Protein AF-H8L2H7-F1 (afdb_monomer_lite)

InterPro domains:
  IPR031875 Recombination enhancement, RecA-dependent nuclease [PF16786] (10-117)

Radius of gyration: 15.78 Å; chains: 1; bounding box: 33×51×42 Å

Organism: Frateuria aurantia (strain ATCC 33424 / DSM 6220 / KCTC 2777 / LMG 1558 / NBRC 3245 / NCIMB 13370) (NCBI:txid767434)

Foldseek 3Di:
DDDDPDDDDDDPVLVVLQQVLQQLAAPLQVVCVVVVAHAQDDHGFDWDFDDDPNHGPHSLLTHGRHCCQEVVDGPDPPDDSVNCCVRRNHHVNNDVVRSCVRQNDSVVRSVSSVVSVVVVVVVVVVVVD

Secondary structure (DSSP, 8-state):
-----PPPPPPHHHHHHHHHHHHT--HHHHHHHHTT---S--SPPEEEE-EETTEE--SSSEEEE-HHHHH---SSTT--HHHHHHHH---GGG-HHHHHHHH--HHHHHHHHHHHHHHHHHHHHHHT-

Sequence (129 aa):
MKGGRHAAQATAVQRDRIVMVKELGCICCQMNRA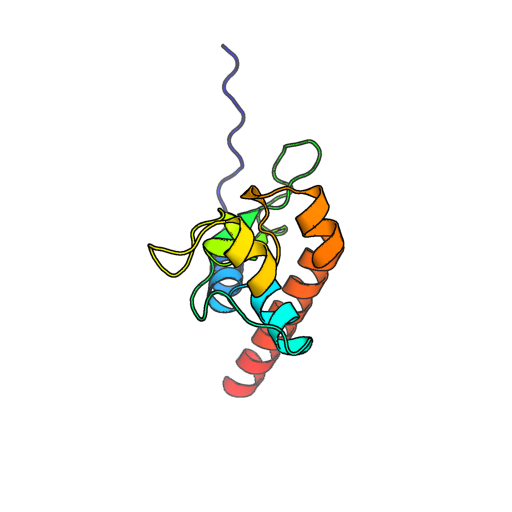AGRPTAFFGVAEAHHLLSGGRRRGHEYTIGLCPWHHRAVPPFESAGTADMVRMFGPSVATGSRAFHERYGTDDELLEYQEQLLAGARAVMREVAV

pLDDT: mean 91.55, std 12.06, range [41.75, 98.62]

Structure (mmCIF, N/CA/C/O backbone):
data_AF-H8L2H7-F1
#
_entry.id   AF-H8L2H7-F1
#
loop_
_atom_site.group_PDB
_atom_site.id
_atom_site.type_symbol
_atom_site.label_atom_id
_atom_site.label_alt_id
_atom_site.label_comp_id
_atom_site.label_asym_id
_atom_site.label_entity_id
_atom_site.label_seq_id
_atom_site.pdbx_PDB_ins_code
_atom_site.Cartn_x
_atom_site.Cartn_y
_atom_site.Cartn_z
_atom_site.occupancy
_atom_site.B_iso_or_equiv
_atom_site.auth_seq_id
_atom_site.auth_comp_id
_atom_site.auth_asym_id
_atom_site.auth_atom_id
_atom_site.pdbx_PDB_model_num
ATOM 1 N N . MET A 1 1 ? -7.138 35.139 1.924 1.00 41.75 1 MET A N 1
ATOM 2 C CA . MET A 1 1 ? -6.617 33.813 1.519 1.00 41.75 1 MET A CA 1
ATOM 3 C C . MET A 1 1 ? -7.351 32.762 2.344 1.00 41.75 1 MET A C 1
ATOM 5 O O . MET A 1 1 ? -7.278 32.824 3.563 1.00 41.75 1 MET A O 1
ATOM 9 N N . LYS A 1 2 ? -8.174 31.898 1.731 1.00 42.28 2 LYS A N 1
ATOM 10 C CA . LYS A 1 2 ? -8.954 30.885 2.469 1.00 42.28 2 LYS A CA 1
ATOM 11 C C . LYS A 1 2 ? -8.017 29.734 2.843 1.00 42.28 2 LYS A C 1
ATOM 13 O O . LYS A 1 2 ? -7.536 29.043 1.951 1.00 42.28 2 LYS A O 1
ATOM 18 N N . GLY A 1 3 ? -7.736 29.580 4.138 1.00 42.31 3 GLY A N 1
ATOM 19 C CA . GLY A 1 3 ? -6.894 28.511 4.672 1.00 42.31 3 GLY A CA 1
ATOM 20 C C . GLY A 1 3 ? -7.385 27.144 4.202 1.00 42.31 3 GLY A C 1
ATOM 21 O O . GLY A 1 3 ? -8.569 26.821 4.332 1.00 42.31 3 GLY A O 1
ATOM 22 N N . GLY A 1 4 ? -6.486 26.366 3.599 1.00 50.22 4 GLY A N 1
ATOM 23 C CA . GLY A 1 4 ? -6.777 24.999 3.192 1.00 50.22 4 GLY A CA 1
ATOM 24 C C . GLY A 1 4 ? -7.219 24.199 4.412 1.00 50.22 4 GLY A C 1
ATOM 25 O O . GLY A 1 4 ? -6.539 24.187 5.432 1.00 50.22 4 GLY A O 1
ATOM 26 N N . ARG A 1 5 ? -8.386 23.556 4.330 1.00 58.47 5 ARG A N 1
ATOM 27 C CA . ARG A 1 5 ? -8.864 22.665 5.391 1.00 58.47 5 ARG A CA 1
ATOM 28 C C . ARG A 1 5 ? -7.896 21.486 5.481 1.00 58.47 5 ARG A C 1
ATOM 30 O O . ARG A 1 5 ? -7.949 20.594 4.632 1.00 58.47 5 ARG A O 1
ATOM 37 N N . HIS A 1 6 ? -7.000 21.506 6.463 1.00 59.56 6 HIS A N 1
ATOM 38 C CA . HIS A 1 6 ? -6.190 20.345 6.805 1.00 59.56 6 HIS A CA 1
ATOM 39 C C . HIS A 1 6 ? -7.122 19.180 7.159 1.00 59.56 6 HIS A C 1
ATOM 41 O O . HIS A 1 6 ? -8.182 19.385 7.755 1.00 59.56 6 HIS A O 1
ATOM 47 N N . ALA A 1 7 ? -6.758 17.966 6.742 1.00 65.00 7 ALA A N 1
ATOM 48 C CA . ALA A 1 7 ? -7.461 16.771 7.194 1.00 65.00 7 ALA A CA 1
ATOM 49 C C . ALA A 1 7 ? -7.449 16.740 8.732 1.00 65.00 7 ALA A C 1
ATOM 51 O O . ALA A 1 7 ? -6.453 17.139 9.340 1.00 65.00 7 ALA A O 1
ATOM 52 N N . ALA A 1 8 ? -8.556 16.309 9.342 1.00 77.19 8 ALA A N 1
ATOM 53 C CA . ALA A 1 8 ? -8.645 16.177 10.792 1.00 77.19 8 ALA A CA 1
ATOM 54 C C . ALA A 1 8 ? -7.501 15.294 11.320 1.00 77.19 8 ALA A C 1
ATOM 56 O O . ALA A 1 8 ? -7.043 14.390 10.623 1.00 77.19 8 ALA A O 1
ATOM 57 N N . GLN A 1 9 ? -7.021 15.575 12.533 1.00 86.38 9 GLN A N 1
ATOM 58 C CA . GLN A 1 9 ? -6.021 14.722 13.170 1.00 86.38 9 GLN A CA 1
ATOM 59 C C . GLN A 1 9 ? -6.604 13.331 13.451 1.00 86.38 9 GLN A C 1
ATOM 61 O O . GLN A 1 9 ? -7.772 13.208 13.820 1.00 86.38 9 GLN A O 1
ATOM 66 N N . ALA A 1 10 ? -5.769 12.299 13.323 1.00 90.75 10 ALA A N 1
ATOM 67 C CA . ALA A 1 10 ? -6.171 10.927 13.602 1.00 90.75 10 ALA A CA 1
ATOM 68 C C . ALA A 1 10 ? -6.487 10.727 15.093 1.00 90.75 10 ALA A C 1
ATOM 70 O O . ALA A 1 10 ? -5.682 11.092 15.956 1.00 90.75 10 ALA A O 1
ATOM 71 N N . THR A 1 11 ? -7.615 10.084 15.398 1.00 95.69 11 THR A N 1
ATOM 72 C CA . THR A 1 11 ? -7.956 9.566 16.733 1.00 95.69 11 THR A CA 1
ATOM 73 C C . THR A 1 11 ? -6.981 8.464 17.162 1.00 95.69 11 THR A C 1
ATOM 75 O O . THR A 1 11 ? -6.207 7.958 16.350 1.00 95.69 11 THR A O 1
ATOM 78 N N . ALA A 1 12 ? -7.012 8.057 18.436 1.00 94.81 12 ALA A N 1
ATOM 79 C CA . ALA A 1 12 ? -6.192 6.937 18.912 1.00 94.81 12 ALA A CA 1
ATOM 80 C C . ALA A 1 12 ? -6.446 5.653 18.102 1.00 94.81 12 ALA A C 1
ATOM 82 O O . ALA A 1 12 ? -5.512 5.094 17.541 1.00 94.81 12 ALA A O 1
ATOM 83 N N . VAL A 1 13 ? -7.718 5.289 17.906 1.00 94.19 13 VAL A N 1
ATOM 84 C CA . VAL A 1 13 ? -8.121 4.112 17.117 1.00 94.19 13 VAL A CA 1
ATOM 85 C C . VAL A 1 13 ? -7.615 4.187 15.671 1.00 94.19 13 VAL A C 1
ATOM 87 O O . VAL A 1 13 ? -7.146 3.192 15.118 1.00 94.19 13 VAL A O 1
ATOM 90 N N . GLN A 1 14 ? -7.674 5.368 15.050 1.00 95.94 14 GLN A N 1
ATOM 91 C CA . GLN A 1 14 ? -7.163 5.572 13.692 1.00 95.94 14 GLN A CA 1
ATOM 92 C C . GLN A 1 14 ? -5.636 5.452 13.629 1.00 95.94 14 GLN A C 1
ATOM 94 O O . GLN A 1 14 ? -5.110 4.894 12.668 1.00 95.94 14 GLN A O 1
ATOM 99 N N . ARG A 1 15 ? -4.913 5.938 14.645 1.00 96.25 15 ARG A N 1
ATOM 100 C CA . ARG A 1 15 ? -3.456 5.768 14.730 1.00 96.25 15 ARG A CA 1
ATOM 101 C C . ARG A 1 15 ? -3.078 4.300 14.886 1.00 96.25 15 ARG A C 1
ATOM 103 O O . ARG A 1 15 ? -2.216 3.841 14.144 1.00 96.25 15 ARG A O 1
ATOM 110 N N . ASP A 1 16 ? -3.766 3.561 15.750 1.00 95.81 16 ASP A N 1
ATOM 111 C CA . ASP A 1 16 ? -3.512 2.130 15.958 1.00 95.81 16 ASP A CA 1
ATOM 112 C C . ASP A 1 16 ? -3.779 1.326 14.681 1.00 95.81 16 ASP A C 1
ATOM 114 O O . ASP A 1 16 ? -2.987 0.464 14.298 1.00 95.81 16 ASP A O 1
ATOM 118 N N . ARG A 1 17 ? -4.854 1.660 13.954 1.00 95.56 17 ARG A N 1
ATOM 119 C CA . ARG A 1 17 ? -5.114 1.112 12.616 1.00 95.56 17 ARG A CA 1
ATOM 120 C C . ARG A 1 17 ? -3.953 1.387 11.664 1.00 95.56 17 ARG A C 1
ATOM 122 O O . ARG A 1 17 ? -3.500 0.465 10.997 1.00 95.56 17 ARG A O 1
ATOM 129 N N . ILE A 1 18 ? -3.487 2.633 11.580 1.00 96.88 18 ILE A N 1
ATOM 130 C CA . ILE A 1 18 ? -2.386 3.014 10.684 1.00 96.88 18 ILE A CA 1
ATOM 131 C C . ILE A 1 18 ? -1.103 2.262 11.050 1.00 96.88 18 ILE A C 1
ATOM 133 O O . ILE A 1 18 ? -0.403 1.806 10.151 1.00 96.88 18 ILE A O 1
ATOM 137 N N . VAL A 1 19 ? -0.804 2.095 12.340 1.00 96.94 19 VAL A N 1
ATOM 138 C CA . VAL A 1 19 ? 0.329 1.277 12.794 1.00 96.94 19 VAL A CA 1
ATOM 139 C C . VAL A 1 19 ? 0.175 -0.155 12.288 1.00 96.94 19 VAL A C 1
ATOM 141 O O . VAL A 1 19 ? 1.067 -0.637 11.600 1.00 96.94 19 VAL A O 1
ATOM 144 N N . MET A 1 20 ? -0.976 -0.798 12.507 1.00 96.75 20 MET A N 1
ATOM 145 C CA . MET A 1 20 ? -1.214 -2.160 12.009 1.00 96.75 20 MET A CA 1
ATOM 146 C C . MET A 1 20 ? -1.093 -2.271 10.485 1.00 96.75 20 MET A C 1
ATOM 148 O O . MET A 1 20 ? -0.489 -3.217 9.993 1.00 96.75 20 MET A O 1
ATOM 152 N N . VAL A 1 21 ? -1.614 -1.300 9.730 1.00 98.00 21 VAL A N 1
ATOM 153 C CA . VAL A 1 21 ? -1.463 -1.255 8.265 1.00 98.00 21 VAL A CA 1
ATOM 154 C C . VAL A 1 21 ? 0.014 -1.255 7.862 1.00 98.00 21 VAL A C 1
ATOM 156 O O . VAL A 1 21 ? 0.401 -1.969 6.941 1.00 98.00 21 VAL A O 1
ATOM 159 N N . LYS A 1 22 ? 0.853 -0.484 8.561 1.00 97.69 22 LYS A N 1
ATOM 160 C CA . LYS A 1 22 ? 2.293 -0.440 8.292 1.00 97.69 22 LYS A CA 1
ATOM 161 C C . LYS A 1 22 ? 2.988 -1.755 8.648 1.00 97.69 22 LYS A C 1
ATOM 163 O O . LYS A 1 22 ? 3.809 -2.222 7.861 1.00 97.69 22 LYS A O 1
ATOM 168 N N . GLU A 1 23 ? 2.651 -2.348 9.791 1.00 96.50 23 GLU A N 1
ATOM 169 C CA . GLU A 1 23 ? 3.236 -3.614 10.261 1.00 96.50 23 GLU A CA 1
ATOM 170 C C . GLU A 1 23 ? 2.860 -4.806 9.370 1.00 96.50 23 GLU A C 1
ATOM 172 O O . GLU A 1 23 ? 3.677 -5.694 9.141 1.00 96.50 23 GLU A O 1
ATOM 177 N N . LEU A 1 24 ? 1.657 -4.804 8.785 1.00 96.19 24 LEU A N 1
ATOM 178 C CA . LEU A 1 24 ? 1.242 -5.819 7.807 1.00 96.19 24 LEU A CA 1
ATOM 179 C C . LEU A 1 24 ? 2.017 -5.732 6.483 1.00 96.19 24 LEU A C 1
ATOM 181 O O . LEU A 1 24 ? 2.014 -6.678 5.693 1.00 96.19 24 LEU A O 1
ATOM 185 N N . GLY A 1 25 ? 2.715 -4.625 6.235 1.00 97.38 25 GLY A N 1
ATOM 186 C CA . GLY A 1 25 ? 3.579 -4.463 5.076 1.00 97.38 25 GLY A CA 1
ATOM 187 C C . GLY A 1 25 ? 2.823 -4.143 3.785 1.00 97.38 25 GLY A C 1
ATOM 188 O O . GLY A 1 25 ? 1.686 -3.679 3.777 1.00 97.38 25 GLY A O 1
ATOM 189 N N . CYS A 1 26 ? 3.511 -4.319 2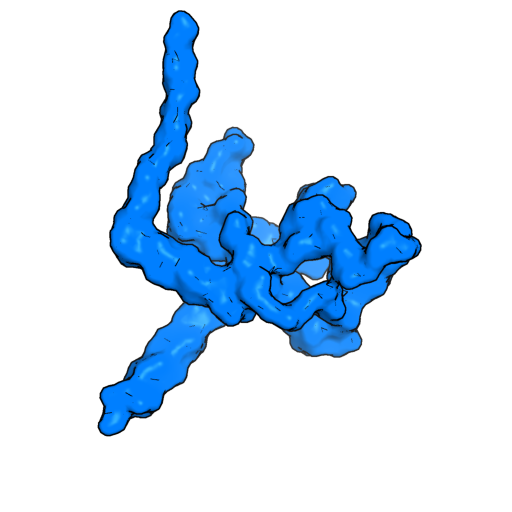.657 1.00 98.44 26 CYS A N 1
ATOM 190 C CA . CYS A 1 26 ? 3.021 -3.868 1.357 1.00 98.44 26 CYS A CA 1
ATOM 191 C C . CYS A 1 26 ? 2.020 -4.851 0.740 1.00 98.44 26 CYS A C 1
ATOM 193 O O . CYS A 1 26 ? 2.418 -5.948 0.336 1.00 98.44 26 CYS A O 1
ATOM 195 N N . ILE A 1 27 ? 0.765 -4.432 0.554 1.00 98.25 27 ILE A N 1
ATOM 196 C CA . ILE A 1 27 ? -0.274 -5.292 -0.036 1.00 98.25 27 ILE A CA 1
ATOM 197 C C . ILE A 1 27 ? 0.058 -5.706 -1.476 1.00 98.25 27 ILE A C 1
ATOM 199 O O . ILE A 1 27 ? -0.142 -6.856 -1.848 1.00 98.25 27 ILE A O 1
ATOM 203 N N . CYS A 1 28 ? 0.695 -4.832 -2.263 1.00 98.38 28 CYS A N 1
ATOM 204 C CA . CYS A 1 28 ? 1.130 -5.164 -3.624 1.00 98.38 28 CYS A CA 1
ATOM 205 C C . CYS A 1 28 ? 2.221 -6.249 -3.633 1.00 98.38 28 CYS A C 1
ATOM 207 O O . CYS A 1 28 ? 2.213 -7.141 -4.481 1.00 98.38 28 CYS A O 1
ATOM 209 N N . CYS A 1 29 ? 3.147 -6.218 -2.666 1.00 98.31 29 CYS A N 1
ATOM 210 C CA . CYS A 1 29 ? 4.139 -7.283 -2.505 1.00 98.31 29 CYS A CA 1
ATOM 211 C C . CYS A 1 29 ? 3.486 -8.597 -2.049 1.00 98.31 29 CYS A C 1
ATOM 213 O O . CYS A 1 29 ? 3.883 -9.659 -2.527 1.00 98.31 29 CYS A O 1
ATOM 215 N N . GLN A 1 30 ? 2.469 -8.550 -1.185 1.00 97.38 30 GLN A N 1
ATOM 216 C CA . GLN A 1 30 ? 1.722 -9.752 -0.799 1.00 97.38 30 GLN A CA 1
ATOM 217 C C . GLN A 1 30 ? 0.979 -10.367 -1.993 1.00 97.38 30 GLN A C 1
ATOM 219 O O . GLN A 1 30 ? 1.113 -11.565 -2.239 1.00 97.38 30 GLN A O 1
ATOM 224 N N . MET A 1 31 ? 0.293 -9.551 -2.800 1.00 98.00 31 MET A N 1
ATOM 225 C CA . MET A 1 31 ? -0.373 -9.996 -4.030 1.00 98.00 31 MET A CA 1
ATOM 226 C C . MET A 1 31 ? 0.619 -10.554 -5.056 1.00 98.00 31 MET A C 1
ATOM 228 O O . MET A 1 31 ? 0.341 -11.561 -5.708 1.00 98.00 31 MET A O 1
ATOM 232 N N . ASN A 1 32 ? 1.800 -9.941 -5.194 1.00 98.06 32 ASN A N 1
ATOM 233 C CA . ASN A 1 32 ? 2.862 -10.489 -6.036 1.00 98.06 32 ASN A CA 1
ATOM 234 C C . ASN A 1 32 ? 3.288 -11.871 -5.549 1.00 98.06 32 ASN A C 1
ATOM 236 O O . ASN A 1 32 ? 3.275 -12.806 -6.345 1.00 98.06 32 ASN A O 1
ATOM 240 N N . ARG A 1 33 ? 3.588 -12.019 -4.254 1.00 96.62 33 ARG A N 1
ATOM 241 C CA . ARG A 1 33 ? 3.971 -13.305 -3.662 1.00 96.62 33 ARG A CA 1
ATOM 242 C C . ARG A 1 33 ? 2.890 -14.368 -3.869 1.00 96.62 33 ARG A C 1
ATOM 244 O O . ARG A 1 33 ? 3.219 -15.465 -4.306 1.00 96.62 33 ARG A O 1
ATOM 251 N N . ALA A 1 34 ? 1.625 -14.038 -3.607 1.00 96.38 34 ALA A N 1
ATOM 252 C CA . ALA A 1 34 ? 0.494 -14.946 -3.811 1.00 96.38 34 ALA A CA 1
ATOM 253 C C . ALA A 1 34 ? 0.371 -15.408 -5.273 1.00 96.38 34 ALA A C 1
ATOM 255 O O . ALA A 1 34 ? -0.038 -16.531 -5.541 1.00 96.38 34 ALA A O 1
ATOM 256 N N . ALA A 1 35 ? 0.784 -14.562 -6.218 1.00 97.06 35 ALA A N 1
ATOM 257 C CA . ALA A 1 35 ? 0.822 -14.873 -7.640 1.00 97.06 35 ALA A CA 1
ATOM 258 C C . ALA A 1 35 ? 2.184 -15.407 -8.136 1.00 97.06 35 ALA A C 1
ATOM 260 O O . ALA A 1 35 ? 2.422 -15.400 -9.342 1.00 97.06 35 ALA A O 1
ATOM 261 N N . GLY A 1 36 ? 3.104 -15.801 -7.245 1.00 97.44 36 GLY A N 1
ATOM 262 C CA . GLY A 1 36 ? 4.428 -16.323 -7.614 1.00 97.44 36 GLY A CA 1
ATOM 263 C C . GLY A 1 36 ? 5.365 -15.299 -8.270 1.00 97.44 36 GLY A C 1
ATOM 264 O O . GLY A 1 36 ? 6.279 -15.674 -8.999 1.00 97.44 36 GLY A O 1
ATOM 265 N N . ARG A 1 37 ? 5.131 -14.000 -8.053 1.00 96.94 37 ARG A N 1
ATOM 266 C CA . ARG A 1 37 ? 5.881 -12.886 -8.653 1.00 96.94 37 ARG A CA 1
ATOM 267 C C . ARG A 1 37 ? 6.856 -12.246 -7.653 1.00 96.94 37 ARG A C 1
ATOM 269 O O . ARG A 1 37 ? 6.587 -12.263 -6.449 1.00 96.94 37 ARG A O 1
ATOM 276 N N . PRO A 1 38 ? 7.963 -11.639 -8.125 1.00 96.38 38 PRO A N 1
ATOM 277 C CA . PRO A 1 38 ? 8.929 -10.974 -7.255 1.00 96.38 38 PRO A CA 1
ATOM 278 C C . PRO A 1 38 ? 8.326 -9.826 -6.436 1.00 96.38 38 PRO A C 1
ATOM 280 O O . PRO A 1 38 ? 7.383 -9.141 -6.846 1.00 96.38 38 PRO A O 1
ATOM 283 N N . THR A 1 39 ? 8.929 -9.567 -5.280 1.00 96.62 39 THR A N 1
ATOM 284 C CA . THR A 1 39 ? 8.531 -8.503 -4.351 1.00 96.62 39 THR A CA 1
ATOM 285 C C . THR A 1 39 ? 9.663 -7.505 -4.166 1.00 96.62 39 THR A C 1
ATOM 287 O O . THR A 1 39 ? 10.809 -7.904 -3.981 1.00 96.62 39 THR A O 1
ATOM 290 N N . ALA A 1 40 ? 9.338 -6.215 -4.157 1.00 93.12 40 ALA A N 1
ATOM 291 C CA . ALA A 1 40 ? 10.342 -5.158 -4.057 1.00 93.12 40 ALA A CA 1
ATOM 292 C C . ALA A 1 40 ? 10.865 -4.937 -2.627 1.00 93.12 40 ALA A C 1
ATOM 294 O O . ALA A 1 40 ? 11.878 -4.269 -2.450 1.00 93.12 40 ALA A O 1
ATOM 295 N N . PHE A 1 41 ? 10.157 -5.420 -1.601 1.00 90.00 41 PHE A N 1
ATOM 296 C CA . PHE A 1 41 ? 10.474 -5.104 -0.210 1.00 90.00 41 PHE A CA 1
ATOM 297 C C . PHE A 1 41 ? 9.866 -6.111 0.775 1.00 90.00 41 PHE A C 1
ATOM 299 O O . PHE A 1 41 ? 8.746 -6.583 0.564 1.00 90.00 41 PHE A O 1
ATOM 306 N N . PHE A 1 42 ? 10.575 -6.367 1.878 1.00 75.25 42 PHE A N 1
ATOM 307 C CA . PHE A 1 42 ? 10.095 -7.123 3.037 1.00 75.25 42 PHE A CA 1
ATOM 308 C C . PHE A 1 42 ? 10.349 -6.297 4.301 1.00 75.25 42 PHE A C 1
ATOM 310 O O . PHE A 1 42 ? 11.481 -6.197 4.761 1.00 75.25 42 PHE A O 1
ATOM 317 N N . GLY A 1 43 ? 9.308 -5.664 4.836 1.00 85.81 43 GLY A N 1
ATOM 318 C CA . GLY A 1 43 ? 9.414 -4.834 6.032 1.00 85.81 43 GLY A CA 1
ATOM 319 C C . GLY A 1 43 ? 8.200 -3.931 6.219 1.00 85.81 43 GLY A C 1
ATOM 320 O O . GLY A 1 43 ? 7.185 -4.086 5.534 1.00 85.81 43 GLY A O 1
ATOM 321 N N . VAL A 1 44 ? 8.348 -2.957 7.118 1.00 90.56 44 VAL A N 1
ATOM 322 C CA . VAL A 1 44 ? 7.299 -1.996 7.479 1.00 90.56 44 VAL A CA 1
ATOM 323 C C . VAL 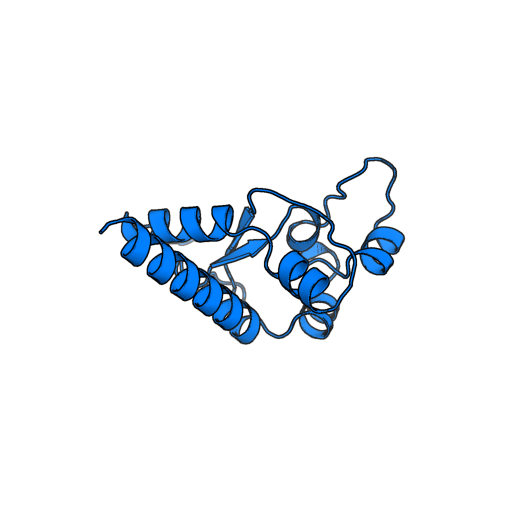A 1 44 ? 6.930 -1.122 6.280 1.00 90.56 44 VAL A C 1
ATOM 325 O O . VAL A 1 44 ? 7.787 -0.493 5.656 1.00 90.56 44 VAL A O 1
ATOM 328 N N . ALA A 1 45 ? 5.642 -1.076 5.959 1.00 97.12 45 ALA A N 1
ATOM 329 C CA . ALA A 1 45 ? 5.115 -0.257 4.880 1.00 97.12 45 ALA A CA 1
ATOM 330 C C . ALA A 1 45 ? 4.952 1.220 5.272 1.00 97.12 45 ALA A C 1
ATOM 332 O O . ALA A 1 45 ? 4.942 1.614 6.442 1.00 97.12 45 ALA A O 1
ATOM 333 N N . GLU A 1 46 ? 4.779 2.052 4.253 1.00 97.62 46 GLU A N 1
ATOM 334 C CA . GLU A 1 46 ? 4.269 3.408 4.365 1.00 97.62 46 GLU A CA 1
ATOM 335 C C . GLU A 1 46 ? 2.736 3.376 4.274 1.00 97.62 46 GLU A C 1
ATOM 337 O O . GLU A 1 46 ? 2.150 2.619 3.499 1.00 97.62 46 GLU A O 1
ATOM 342 N N . ALA A 1 47 ? 2.082 4.212 5.077 1.00 97.50 47 ALA A N 1
ATOM 343 C CA . ALA A 1 47 ? 0.636 4.371 5.047 1.00 97.50 47 ALA A CA 1
ATOM 344 C C . ALA A 1 47 ? 0.228 5.236 3.846 1.00 97.50 47 ALA A C 1
ATOM 346 O O . ALA A 1 47 ? 0.600 6.410 3.773 1.00 97.50 47 ALA A O 1
ATOM 347 N N . HIS A 1 48 ? -0.558 4.674 2.931 1.00 97.50 48 HIS A N 1
ATOM 348 C CA . HIS A 1 48 ? -1.074 5.363 1.756 1.00 97.50 48 HIS A CA 1
ATOM 349 C C . HIS A 1 48 ? -2.575 5.638 1.906 1.00 97.50 48 HIS A C 1
ATOM 351 O O . HIS A 1 48 ? -3.379 4.709 1.956 1.00 97.50 48 HIS A O 1
ATOM 357 N N . HIS A 1 49 ? -2.953 6.918 1.991 1.00 97.06 49 HIS A N 1
ATOM 358 C CA . HIS A 1 49 ? -4.356 7.344 2.053 1.00 97.06 49 HIS A CA 1
ATOM 359 C C . HIS A 1 49 ? -4.986 7.346 0.664 1.00 97.06 49 HIS A C 1
ATOM 361 O O . HIS A 1 49 ? -4.576 8.129 -0.194 1.00 97.06 49 HIS A O 1
ATOM 367 N N . LEU A 1 50 ? -6.044 6.561 0.494 1.00 96.44 50 LEU A N 1
ATOM 368 C CA . LEU A 1 50 ? -6.834 6.536 -0.730 1.00 96.44 50 LEU A CA 1
ATOM 369 C C . LEU A 1 50 ? -7.617 7.843 -0.897 1.00 96.44 50 LEU A C 1
ATOM 371 O O . LEU A 1 50 ? -8.093 8.462 0.072 1.00 96.44 50 LEU A O 1
ATOM 375 N N . LEU A 1 51 ? -7.744 8.275 -2.149 1.00 94.00 51 LEU A N 1
ATOM 376 C CA . LEU A 1 51 ? -8.340 9.556 -2.510 1.00 94.00 51 LEU A CA 1
ATOM 377 C C . LEU A 1 51 ? -9.704 9.359 -3.184 1.00 94.00 51 LEU A C 1
ATOM 379 O O . LEU A 1 51 ? -9.979 8.345 -3.805 1.00 94.00 51 LEU A O 1
ATOM 383 N N . SER A 1 52 ? -10.567 10.365 -3.085 1.00 90.38 52 SER A N 1
ATOM 384 C CA . SER A 1 52 ? -11.784 10.506 -3.885 1.00 90.38 52 SER A CA 1
ATOM 385 C C . SER A 1 52 ? -11.888 11.961 -4.334 1.00 90.38 52 SER A C 1
ATOM 387 O O . SER A 1 52 ? -11.791 12.880 -3.515 1.00 90.38 52 SER A O 1
ATOM 389 N N . GLY A 1 53 ? -11.956 12.193 -5.649 1.00 87.62 53 GLY A N 1
ATOM 390 C CA . GLY A 1 53 ? -11.931 13.546 -6.223 1.00 87.62 53 GLY A CA 1
ATOM 391 C C . GLY A 1 53 ? -10.699 14.371 -5.814 1.00 87.62 53 GLY A C 1
ATOM 392 O O . GLY A 1 53 ? -10.815 15.566 -5.553 1.00 87.62 53 GLY A O 1
ATOM 393 N N . GLY A 1 54 ? -9.533 13.728 -5.662 1.00 86.25 54 GLY A N 1
ATOM 394 C CA . GLY A 1 54 ? -8.289 14.379 -5.222 1.00 86.25 54 GLY A CA 1
ATOM 395 C C . GLY A 1 54 ? -8.228 14.722 -3.726 1.00 86.25 54 GLY A C 1
ATOM 396 O O . GLY A 1 54 ? -7.299 15.397 -3.282 1.00 86.25 54 GLY A O 1
ATOM 397 N N . ARG A 1 55 ? -9.199 14.272 -2.924 1.00 88.62 55 ARG A N 1
ATOM 398 C CA . ARG A 1 55 ? -9.250 14.494 -1.472 1.00 88.62 55 ARG A CA 1
ATOM 399 C C . ARG A 1 55 ? -9.119 13.173 -0.727 1.00 88.62 55 ARG A C 1
ATOM 401 O O . ARG A 1 55 ? -9.681 12.173 -1.152 1.00 88.62 55 ARG A O 1
ATOM 408 N N . ARG A 1 56 ? -8.416 13.168 0.409 1.00 91.94 56 ARG A N 1
ATOM 409 C CA . ARG A 1 56 ? -8.328 11.979 1.277 1.00 91.94 56 ARG A CA 1
ATOM 410 C C . ARG A 1 56 ? -9.724 11.561 1.740 1.00 91.94 56 ARG A C 1
ATOM 412 O O . ARG A 1 56 ? -10.478 12.415 2.206 1.00 91.94 56 ARG A O 1
ATOM 419 N N . ARG A 1 57 ? -10.032 10.266 1.645 1.00 93.19 57 ARG A N 1
ATOM 420 C CA . ARG A 1 57 ? -11.323 9.694 2.074 1.00 93.19 57 ARG A CA 1
ATOM 421 C C . ARG A 1 57 ? -11.465 9.619 3.599 1.00 93.19 57 ARG A C 1
ATOM 423 O O . ARG A 1 57 ? -12.571 9.704 4.115 1.00 93.19 57 ARG A O 1
ATOM 430 N N . GLY A 1 58 ? -10.349 9.488 4.313 1.00 93.38 58 GLY A N 1
ATOM 431 C CA . GLY A 1 58 ? -10.295 9.340 5.770 1.00 93.38 58 GLY A CA 1
ATOM 432 C C . GLY A 1 58 ? -9.095 8.492 6.188 1.00 93.38 58 GLY A C 1
ATOM 433 O O . GLY A 1 58 ? -8.347 8.022 5.331 1.00 93.38 58 GLY A O 1
ATOM 434 N N . HIS A 1 59 ? -8.895 8.297 7.490 1.00 95.19 59 HIS A N 1
ATOM 435 C CA . HIS A 1 59 ? -7.799 7.463 8.006 1.00 95.19 59 HIS A CA 1
ATOM 436 C C . HIS A 1 59 ? -8.106 5.962 7.913 1.00 95.19 59 HIS A C 1
ATOM 438 O O . HIS A 1 59 ? -7.202 5.131 7.882 1.00 95.19 59 HIS A O 1
ATOM 444 N N . GLU A 1 60 ? -9.381 5.620 7.809 1.00 96.06 60 GLU A N 1
ATOM 445 C CA . GLU A 1 60 ? -9.916 4.281 7.591 1.00 96.06 60 GLU A CA 1
ATOM 446 C C . GLU A 1 60 ? -9.516 3.771 6.202 1.00 96.06 60 GLU A C 1
ATOM 448 O O . GLU A 1 60 ? -9.128 2.621 6.044 1.00 96.06 60 GLU A O 1
ATOM 453 N N . TYR A 1 61 ? -9.471 4.668 5.219 1.00 97.62 61 TYR A N 1
ATOM 454 C CA . TYR A 1 61 ? -9.128 4.385 3.828 1.00 97.62 61 TYR A CA 1
ATOM 455 C C . TYR A 1 61 ? -7.611 4.459 3.607 1.00 97.62 61 TYR A C 1
ATOM 457 O O . TYR A 1 61 ? -7.117 5.265 2.818 1.00 97.62 61 TYR A O 1
ATOM 465 N N . THR A 1 62 ? -6.869 3.658 4.371 1.00 98.00 62 THR A N 1
ATOM 466 C CA . THR A 1 62 ? -5.404 3.584 4.318 1.00 98.00 62 THR A CA 1
ATOM 467 C C . THR A 1 62 ? -4.970 2.166 3.976 1.00 98.00 62 THR A C 1
ATOM 469 O O . THR A 1 62 ? -5.434 1.228 4.621 1.00 98.00 62 THR A O 1
ATOM 472 N N . ILE A 1 63 ? -4.041 2.030 3.030 1.00 98.62 63 ILE A N 1
ATOM 473 C CA . ILE A 1 63 ? -3.386 0.765 2.668 1.00 98.62 63 ILE A CA 1
ATOM 474 C C . ILE A 1 63 ? -1.875 0.834 2.915 1.00 98.62 63 ILE A C 1
ATOM 476 O O . ILE A 1 63 ? -1.287 1.919 2.925 1.00 98.62 63 ILE A O 1
ATOM 480 N N . GLY A 1 64 ? -1.245 -0.320 3.126 1.00 98.50 64 GLY A N 1
ATOM 481 C CA . GLY A 1 64 ? 0.201 -0.434 3.300 1.00 98.50 64 GLY A CA 1
ATOM 482 C C . GLY A 1 64 ? 0.905 -0.591 1.957 1.00 98.50 64 GLY A C 1
ATOM 483 O O . GLY A 1 64 ? 0.640 -1.547 1.228 1.00 98.50 64 GLY A O 1
ATOM 484 N N . LEU A 1 65 ? 1.832 0.314 1.628 1.00 98.50 65 LEU A N 1
ATOM 485 C CA . LEU A 1 65 ? 2.674 0.238 0.428 1.00 98.50 65 LEU A CA 1
ATOM 486 C C . LEU A 1 65 ? 4.161 0.385 0.780 1.00 98.50 65 LEU A C 1
ATOM 488 O O . LEU A 1 65 ? 4.536 1.207 1.609 1.00 98.50 65 LEU A O 1
ATOM 492 N N . CYS A 1 66 ? 5.038 -0.393 0.142 1.00 98.12 66 CYS A N 1
ATOM 493 C CA . CYS A 1 66 ? 6.487 -0.218 0.293 1.00 98.12 66 CYS A CA 1
ATOM 494 C C . CYS A 1 66 ? 6.979 1.019 -0.486 1.00 98.12 66 CYS A C 1
ATOM 496 O O . CYS A 1 66 ? 6.255 1.508 -1.359 1.00 98.12 66 CYS A O 1
ATOM 498 N N . PRO A 1 67 ? 8.216 1.501 -0.251 1.00 97.06 67 PRO A N 1
ATOM 499 C CA . PRO A 1 67 ? 8.743 2.679 -0.947 1.00 97.06 67 PRO A CA 1
ATOM 500 C C . PRO A 1 67 ? 8.674 2.583 -2.480 1.00 97.06 67 PRO A C 1
ATOM 502 O O . PRO A 1 67 ? 8.370 3.581 -3.141 1.00 97.06 67 PRO A O 1
ATOM 505 N N . TRP A 1 68 ? 8.866 1.381 -3.042 1.00 97.50 68 TRP A N 1
ATOM 506 C CA . TRP A 1 68 ? 8.684 1.140 -4.474 1.00 97.50 68 TRP A CA 1
ATOM 507 C C . TRP A 1 68 ? 7.224 1.330 -4.890 1.00 97.50 68 TRP A C 1
ATOM 509 O O . TRP A 1 68 ? 6.934 2.253 -5.645 1.00 97.50 68 TRP A O 1
ATOM 519 N N . HIS A 1 69 ? 6.291 0.513 -4.382 1.00 98.38 69 HIS A N 1
ATOM 520 C CA . HIS A 1 69 ? 4.880 0.549 -4.800 1.00 98.38 69 HIS A CA 1
ATOM 521 C C . HIS A 1 69 ? 4.166 1.861 -4.443 1.00 98.38 69 HIS A C 1
ATOM 523 O O . HIS A 1 69 ? 3.200 2.219 -5.114 1.00 98.38 69 HIS A O 1
ATOM 529 N N . HIS A 1 70 ? 4.666 2.609 -3.457 1.00 97.94 70 HIS A N 1
ATOM 530 C CA . HIS A 1 70 ? 4.144 3.922 -3.091 1.00 97.94 70 HIS A CA 1
ATOM 531 C C . HIS A 1 70 ? 4.732 5.048 -3.954 1.00 97.94 70 HIS A C 1
ATOM 533 O O . HIS A 1 70 ? 4.004 5.728 -4.676 1.00 97.94 70 HIS A O 1
ATOM 539 N N . ARG A 1 71 ? 6.053 5.255 -3.881 1.00 96.62 71 ARG A N 1
ATOM 540 C CA . ARG A 1 71 ? 6.736 6.470 -4.363 1.00 96.62 71 ARG A CA 1
ATOM 541 C C . ARG A 1 71 ? 7.730 6.212 -5.499 1.00 96.62 71 ARG A C 1
ATOM 543 O O . ARG A 1 71 ? 8.472 7.120 -5.851 1.00 96.62 71 ARG A O 1
ATOM 550 N N . ALA A 1 72 ? 7.748 5.002 -6.065 1.00 96.31 72 ALA A N 1
ATOM 551 C CA . ALA A 1 72 ? 8.728 4.557 -7.060 1.00 96.31 72 ALA A CA 1
ATOM 552 C C . ALA A 1 72 ? 10.188 4.615 -6.571 1.00 96.31 72 ALA A C 1
ATOM 554 O O . ALA A 1 72 ? 11.097 4.794 -7.377 1.00 96.31 72 ALA A O 1
ATOM 555 N N . VAL A 1 73 ? 10.432 4.459 -5.265 1.00 95.19 73 VAL A N 1
ATOM 556 C CA . VAL A 1 73 ? 11.798 4.405 -4.721 1.00 95.19 73 VAL A CA 1
ATOM 557 C C . VAL A 1 73 ? 12.317 2.968 -4.832 1.00 95.19 73 VAL A C 1
ATOM 559 O O . VAL A 1 73 ? 11.757 2.085 -4.174 1.00 95.19 73 VAL A O 1
ATOM 562 N N . PRO A 1 74 ? 13.332 2.694 -5.669 1.00 92.56 74 PRO A N 1
ATOM 563 C CA . PRO A 1 74 ? 13.837 1.343 -5.844 1.00 92.56 74 PRO A CA 1
ATOM 564 C C . PRO A 1 74 ? 14.582 0.846 -4.592 1.00 92.56 74 PRO A C 1
ATOM 566 O O . PRO A 1 74 ? 15.174 1.646 -3.871 1.00 92.56 74 PRO A O 1
ATOM 569 N N . PRO A 1 75 ? 14.590 -0.474 -4.332 1.00 88.38 75 PRO A N 1
ATOM 570 C CA . PRO A 1 75 ? 15.330 -1.077 -3.226 1.00 88.38 75 PRO A CA 1
ATOM 571 C C . PRO A 1 75 ? 16.845 -1.146 -3.479 1.00 88.38 75 PRO A C 1
ATOM 573 O O . PRO A 1 75 ? 17.595 -1.439 -2.554 1.00 88.38 75 PRO A O 1
ATOM 576 N N . PHE A 1 76 ? 17.298 -0.886 -4.712 1.00 87.81 76 PHE A N 1
ATOM 577 C CA . PHE A 1 76 ? 18.706 -0.907 -5.109 1.00 87.81 76 PHE A CA 1
ATOM 578 C C . PHE A 1 76 ? 19.035 0.354 -5.918 1.00 87.81 76 PHE A C 1
ATOM 580 O O . PHE A 1 76 ? 18.264 0.733 -6.799 1.00 87.81 76 PHE A O 1
ATOM 587 N N . GLU A 1 77 ? 20.179 0.983 -5.640 1.00 82.94 77 GLU A N 1
ATOM 588 C CA . GLU A 1 77 ? 20.541 2.307 -6.181 1.00 82.94 77 GLU A CA 1
ATOM 589 C C . GLU A 1 77 ? 20.660 2.353 -7.712 1.00 82.94 77 GLU A C 1
ATOM 591 O O . GLU A 1 77 ? 20.345 3.369 -8.325 1.00 82.94 77 GLU A O 1
ATOM 596 N N . SER A 1 78 ? 21.082 1.259 -8.349 1.00 83.25 78 SER A N 1
ATOM 597 C CA . SER A 1 78 ? 21.312 1.194 -9.799 1.00 83.25 78 SER A CA 1
ATOM 598 C C . SER A 1 78 ? 20.091 0.756 -10.616 1.00 83.25 78 SER A C 1
ATOM 600 O O . SER A 1 78 ? 20.183 0.635 -11.839 1.00 83.25 78 SER A O 1
ATOM 602 N N . ALA A 1 79 ? 18.947 0.491 -9.978 1.00 84.88 79 ALA A N 1
ATOM 603 C CA . ALA A 1 79 ? 17.783 -0.046 -10.670 1.00 84.88 79 ALA A CA 1
ATOM 604 C C . ALA A 1 79 ? 17.003 1.051 -11.413 1.00 84.88 79 ALA A C 1
ATOM 606 O O . ALA A 1 79 ? 16.453 1.972 -10.808 1.00 84.88 79 ALA A O 1
ATOM 607 N N . GLY A 1 80 ? 16.900 0.917 -12.737 1.00 92.38 80 GLY A N 1
ATOM 608 C CA . GLY A 1 80 ? 16.064 1.787 -13.558 1.00 92.38 80 GLY A CA 1
ATOM 609 C C . GLY A 1 80 ? 14.570 1.542 -13.326 1.00 92.38 80 GLY A C 1
ATOM 610 O O . GLY A 1 80 ? 14.126 0.405 -13.159 1.00 92.38 80 GLY A O 1
ATOM 611 N N . THR A 1 81 ? 13.762 2.603 -13.384 1.00 93.44 81 THR A N 1
ATOM 612 C CA . THR A 1 81 ? 12.303 2.532 -13.185 1.00 93.44 81 THR A CA 1
ATOM 613 C C . THR A 1 81 ? 11.628 1.514 -14.109 1.00 93.44 81 THR A C 1
ATOM 615 O O . THR A 1 81 ? 10.747 0.783 -13.668 1.00 93.44 81 THR A O 1
ATOM 618 N N . ALA A 1 82 ? 12.044 1.423 -15.376 1.00 94.94 82 ALA A N 1
ATOM 619 C CA . ALA A 1 82 ? 11.468 0.474 -16.331 1.00 94.94 82 ALA A CA 1
ATOM 620 C C . ALA A 1 82 ? 11.715 -0.991 -15.923 1.00 94.94 82 ALA A C 1
ATOM 622 O O . ALA A 1 82 ? 10.793 -1.808 -15.957 1.00 94.94 82 ALA A O 1
ATOM 623 N N . ASP A 1 83 ? 12.930 -1.315 -15.473 1.00 94.56 83 ASP A N 1
ATOM 624 C CA . ASP A 1 83 ? 13.264 -2.651 -14.973 1.00 94.56 83 ASP A CA 1
ATOM 625 C C . ASP A 1 83 ? 12.502 -2.986 -13.698 1.00 94.56 83 ASP A C 1
ATOM 627 O O . ASP A 1 83 ? 11.989 -4.095 -13.546 1.00 94.56 83 ASP A O 1
ATOM 631 N N . MET A 1 84 ? 12.363 -2.006 -12.811 1.00 95.94 84 MET A N 1
ATOM 632 C CA . MET A 1 84 ? 11.594 -2.144 -11.584 1.00 95.94 84 MET A CA 1
ATOM 633 C C . MET A 1 84 ? 10.107 -2.406 -11.857 1.00 95.94 84 MET A C 1
ATOM 635 O O . MET A 1 84 ? 9.526 -3.306 -11.252 1.00 95.94 84 MET A O 1
ATOM 639 N N . VAL A 1 85 ? 9.500 -1.690 -12.811 1.00 97.00 85 VAL A N 1
ATOM 640 C CA . VAL A 1 85 ? 8.115 -1.934 -13.250 1.00 97.00 85 VAL A CA 1
ATOM 641 C C . VAL A 1 85 ? 7.977 -3.334 -13.847 1.00 97.00 85 VAL A C 1
ATOM 643 O O . VAL A 1 85 ? 7.024 -4.043 -13.526 1.00 97.00 85 VAL A O 1
ATOM 646 N N . ARG A 1 86 ? 8.936 -3.770 -14.669 1.00 95.81 86 ARG A N 1
ATOM 647 C CA . ARG A 1 86 ? 8.941 -5.117 -15.259 1.00 95.81 86 ARG A CA 1
ATOM 648 C C . ARG A 1 86 ? 9.064 -6.214 -14.200 1.00 95.81 86 ARG A C 1
ATOM 650 O O . ARG A 1 86 ? 8.391 -7.235 -14.303 1.00 95.81 86 ARG A O 1
ATOM 657 N N . MET A 1 87 ? 9.917 -6.019 -13.197 1.00 95.75 87 MET A N 1
ATOM 658 C CA . MET A 1 87 ? 10.229 -7.034 -12.188 1.00 95.75 87 MET A CA 1
ATOM 659 C C . MET A 1 87 ? 9.184 -7.099 -11.070 1.00 95.75 87 MET A C 1
ATOM 661 O O . MET A 1 87 ? 8.753 -8.185 -10.685 1.00 95.75 87 MET A O 1
ATOM 665 N N . PHE A 1 88 ? 8.767 -5.94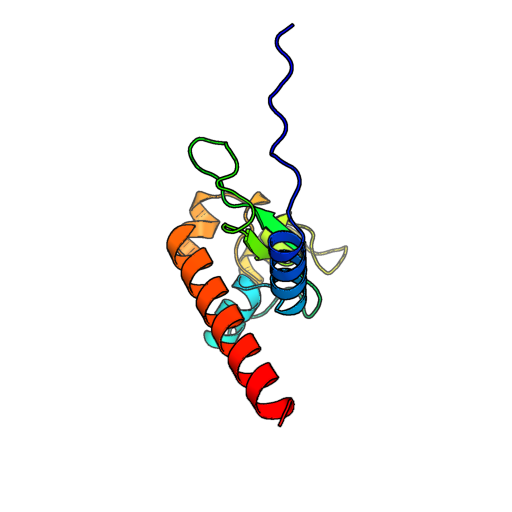6 -10.550 1.00 97.12 88 PHE A N 1
ATOM 666 C CA . PHE A 1 88 ? 7.945 -5.840 -9.341 1.00 97.12 88 PHE A CA 1
ATOM 667 C C . PHE A 1 88 ? 6.555 -5.255 -9.595 1.00 97.12 88 PHE A C 1
ATOM 669 O O . PHE A 1 88 ? 5.745 -5.170 -8.668 1.00 97.12 88 PHE A O 1
ATOM 676 N N . GLY A 1 89 ? 6.259 -4.869 -10.834 1.00 97.69 89 GLY A N 1
ATOM 677 C CA . GLY A 1 89 ? 5.038 -4.170 -11.208 1.00 97.69 89 GLY A CA 1
ATOM 678 C C . GLY A 1 89 ? 5.105 -2.653 -10.970 1.00 97.69 89 GLY A C 1
ATOM 679 O O . GLY A 1 89 ? 6.021 -2.163 -10.302 1.00 97.69 89 GLY A O 1
ATOM 680 N N . PRO A 1 90 ? 4.125 -1.907 -11.511 1.00 98.19 90 PRO A N 1
ATOM 681 C CA . PRO A 1 90 ? 4.003 -0.458 -11.364 1.00 98.19 90 PRO A CA 1
ATOM 682 C C . PRO A 1 90 ? 3.833 -0.016 -9.909 1.00 98.19 90 PRO A C 1
ATOM 684 O O . PRO A 1 90 ? 3.341 -0.761 -9.065 1.00 98.19 90 PRO A O 1
ATOM 687 N N . SER A 1 91 ? 4.196 1.232 -9.641 1.00 98.06 91 SER A N 1
ATOM 688 C CA . SER A 1 91 ? 3.861 1.974 -8.427 1.00 98.06 91 SER A CA 1
ATOM 689 C C . SER A 1 91 ? 2.800 3.037 -8.699 1.00 98.06 91 SER A C 1
ATOM 691 O O . SER A 1 91 ? 2.608 3.445 -9.851 1.00 98.06 91 SER A O 1
ATOM 693 N N . VAL A 1 92 ? 2.181 3.560 -7.638 1.00 97.19 92 VAL A N 1
ATOM 694 C CA . VAL A 1 92 ? 1.270 4.714 -7.741 1.00 97.19 92 VAL A CA 1
ATOM 695 C C . VAL A 1 92 ? 1.966 5.891 -8.439 1.00 97.19 92 VAL A C 1
ATOM 697 O O . VAL A 1 92 ? 1.399 6.498 -9.347 1.00 97.19 92 VAL A O 1
ATOM 700 N N . ALA A 1 93 ? 3.226 6.163 -8.083 1.00 96.69 93 ALA A N 1
ATOM 701 C CA . ALA A 1 93 ? 4.024 7.241 -8.669 1.00 96.69 93 ALA A CA 1
ATOM 702 C C . ALA A 1 93 ? 4.425 7.009 -10.140 1.00 96.69 93 ALA A C 1
ATOM 704 O O . ALA A 1 93 ? 4.637 7.978 -10.864 1.00 96.69 93 ALA A O 1
ATOM 705 N N . THR A 1 94 ? 4.508 5.757 -10.610 1.00 95.75 94 THR A N 1
ATOM 706 C CA . THR A 1 94 ? 4.770 5.463 -12.036 1.00 95.75 94 THR A CA 1
ATOM 707 C C . THR A 1 94 ? 3.531 5.599 -12.925 1.00 95.75 94 THR A C 1
ATOM 709 O O . THR A 1 94 ? 3.667 5.681 -14.143 1.00 95.75 94 THR A O 1
ATOM 712 N N . GLY A 1 95 ? 2.330 5.640 -12.338 1.00 94.50 95 GLY A N 1
ATOM 713 C CA . GLY A 1 95 ? 1.088 5.889 -13.062 1.00 94.50 95 GLY A CA 1
ATOM 714 C C . GLY A 1 95 ? -0.110 5.150 -12.474 1.00 94.50 95 GLY A C 1
ATOM 715 O O . GLY A 1 95 ? -0.161 3.922 -12.498 1.00 94.50 95 GLY A O 1
ATOM 716 N N . SER A 1 96 ? -1.119 5.918 -12.044 1.00 92.81 96 SER A N 1
ATOM 717 C CA . SER A 1 96 ? -2.369 5.411 -11.454 1.00 92.81 96 SER A CA 1
ATOM 718 C C . SER A 1 96 ? -3.030 4.326 -12.307 1.00 92.81 96 SER A C 1
ATOM 720 O O . SER A 1 96 ? -3.346 3.259 -11.803 1.00 92.81 96 SER A O 1
ATOM 722 N N . ARG A 1 97 ? -3.178 4.557 -13.619 1.00 96.50 97 ARG A N 1
ATOM 723 C CA . ARG A 1 97 ? -3.852 3.607 -14.515 1.00 96.50 97 ARG A CA 1
ATOM 724 C C . ARG A 1 97 ? -3.163 2.241 -14.540 1.00 96.50 97 ARG A C 1
ATOM 726 O O . ARG A 1 97 ? -3.816 1.237 -14.300 1.00 96.50 97 ARG A O 1
ATOM 733 N N . ALA A 1 98 ? -1.853 2.208 -14.788 1.00 97.56 98 ALA A N 1
ATOM 734 C CA . ALA A 1 98 ? -1.105 0.951 -14.8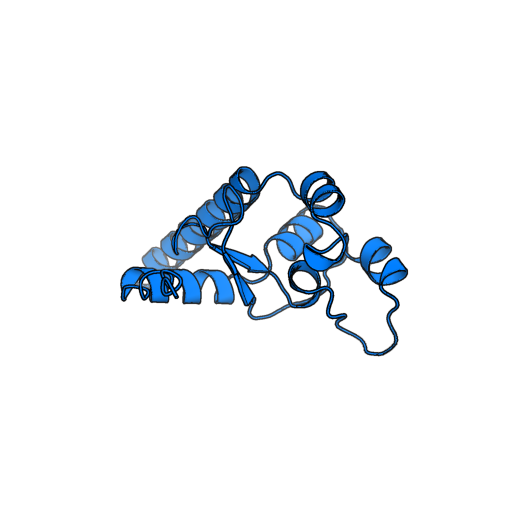38 1.00 97.56 98 ALA A CA 1
ATOM 735 C C . ALA A 1 98 ? -1.092 0.244 -13.472 1.00 97.56 98 ALA A C 1
ATOM 737 O O . ALA A 1 98 ? -1.155 -0.982 -13.402 1.00 97.56 98 ALA A O 1
ATOM 738 N N . PHE A 1 99 ? -1.026 1.015 -12.381 1.00 98.38 99 PHE A N 1
ATOM 739 C CA . PHE A 1 99 ? -1.121 0.488 -11.024 1.00 98.38 99 PHE A CA 1
ATOM 740 C C . PHE A 1 99 ? -2.461 -0.220 -10.782 1.00 98.38 99 PHE A C 1
ATOM 742 O O . PHE A 1 99 ? -2.469 -1.387 -10.389 1.00 98.38 99 PHE A O 1
ATOM 749 N N . HIS A 1 100 ? -3.579 0.438 -11.090 1.00 98.00 100 HIS A N 1
ATOM 750 C CA . HIS A 1 100 ? -4.915 -0.131 -10.899 1.00 98.00 100 HIS A CA 1
ATOM 751 C C . HIS A 1 100 ? -5.224 -1.275 -11.873 1.00 98.00 100 HIS A C 1
ATOM 753 O O . HIS A 1 100 ? -5.822 -2.265 -11.469 1.00 98.00 100 HIS A O 1
ATOM 759 N N . GLU A 1 101 ? -4.734 -1.222 -13.117 1.00 98.12 101 GLU A N 1
ATOM 760 C CA . GLU A 1 101 ? -4.795 -2.358 -14.058 1.00 98.12 101 GLU A CA 1
ATOM 761 C C . GLU A 1 101 ? -4.095 -3.608 -13.496 1.00 98.12 101 GLU A C 1
ATOM 763 O O . GLU A 1 101 ? -4.491 -4.738 -13.779 1.00 98.12 101 GLU A O 1
ATOM 768 N N . ARG A 1 102 ? -3.037 -3.420 -12.698 1.00 98.12 102 ARG A N 1
ATOM 769 C CA . ARG A 1 102 ? -2.216 -4.512 -12.170 1.00 98.12 102 ARG A CA 1
ATOM 770 C C . ARG A 1 102 ? -2.718 -5.090 -10.848 1.00 98.12 102 ARG A C 1
ATOM 772 O O . ARG A 1 102 ? -2.522 -6.292 -10.626 1.00 98.12 102 ARG A O 1
ATOM 779 N N . TYR A 1 103 ? -3.229 -4.239 -9.962 1.00 98.44 103 TYR A N 1
ATOM 780 C CA . TYR A 1 103 ? -3.526 -4.583 -8.567 1.00 98.44 103 TYR A CA 1
ATOM 781 C C . TYR A 1 103 ? -4.997 -4.416 -8.178 1.00 98.44 103 TYR A C 1
ATOM 783 O O . TYR A 1 103 ? -5.356 -4.785 -7.066 1.00 98.44 103 TYR A O 1
ATOM 791 N N . GLY A 1 104 ? -5.841 -3.917 -9.080 1.00 98.06 104 GLY A N 1
ATOM 792 C CA . GLY A 1 104 ? -7.238 -3.615 -8.795 1.00 98.06 104 GLY A CA 1
ATOM 793 C C . GLY A 1 104 ? -7.451 -2.158 -8.394 1.00 98.06 104 GLY A C 1
ATOM 794 O O . GLY A 1 104 ? -6.515 -1.369 -8.262 1.00 98.06 104 GLY A O 1
ATOM 795 N N . THR A 1 105 ? -8.714 -1.799 -8.248 1.00 97.69 105 THR A N 1
ATOM 796 C CA . THR A 1 105 ? -9.206 -0.485 -7.840 1.00 97.69 105 THR A CA 1
ATOM 797 C C . THR A 1 105 ? -8.848 -0.153 -6.390 1.00 97.69 105 THR A C 1
ATOM 799 O O . THR A 1 105 ? -8.518 -1.026 -5.589 1.00 97.69 105 THR A O 1
ATOM 802 N N . ASP A 1 106 ? -8.962 1.125 -6.021 1.00 97.44 106 ASP A N 1
ATOM 803 C CA . ASP A 1 106 ? -8.774 1.576 -4.635 1.00 97.44 106 ASP A CA 1
ATOM 804 C C . ASP A 1 106 ? -9.677 0.824 -3.639 1.00 97.44 106 ASP A C 1
ATOM 806 O O . ASP A 1 106 ? -9.245 0.538 -2.523 1.00 97.44 106 ASP A O 1
ATOM 810 N N . ASP A 1 107 ? -10.913 0.492 -4.028 1.00 97.88 107 ASP A N 1
ATOM 811 C CA . ASP A 1 107 ? -11.847 -0.231 -3.159 1.00 97.88 107 ASP A CA 1
ATOM 812 C C . ASP A 1 107 ? -11.470 -1.713 -3.015 1.00 97.88 107 ASP A C 1
ATOM 814 O O . ASP A 1 107 ? -11.482 -2.222 -1.897 1.00 97.88 107 ASP A O 1
ATOM 818 N N . GLU A 1 108 ? -11.036 -2.380 -4.088 1.00 98.44 108 GLU A N 1
ATOM 819 C CA . GLU A 1 108 ? -10.529 -3.764 -4.020 1.00 98.44 108 GLU A CA 1
ATOM 820 C C . GLU A 1 108 ? -9.245 -3.855 -3.178 1.00 98.44 108 GLU A C 1
ATOM 822 O O . GLU A 1 108 ? -9.063 -4.779 -2.383 1.00 98.44 108 GLU A O 1
ATOM 827 N N . LEU A 1 109 ? -8.356 -2.865 -3.301 1.00 98.50 109 LEU A N 1
ATOM 828 C CA . LEU A 1 109 ? -7.138 -2.779 -2.496 1.00 98.50 109 LEU A CA 1
ATOM 829 C C . LEU A 1 109 ? -7.443 -2.538 -1.018 1.00 98.50 109 LEU A C 1
ATOM 831 O O . LEU A 1 109 ? -6.786 -3.114 -0.146 1.00 98.50 109 LEU A O 1
ATOM 835 N N . LEU A 1 110 ? -8.432 -1.692 -0.729 1.00 98.56 110 LEU A N 1
ATOM 836 C CA . LEU A 1 110 ? -8.891 -1.475 0.634 1.00 98.56 110 LEU A CA 1
ATOM 837 C C . LEU A 1 110 ? -9.523 -2.740 1.208 1.00 98.56 110 LEU A C 1
ATOM 839 O O . LEU A 1 110 ? -9.202 -3.104 2.334 1.00 98.56 110 LEU A O 1
ATOM 843 N N . GLU A 1 111 ? -10.368 -3.429 0.445 1.00 98.62 111 GLU A N 1
ATOM 844 C CA . GLU A 1 111 ? -10.975 -4.691 0.866 1.00 98.62 111 GLU A CA 1
ATOM 845 C C . GLU A 1 111 ? -9.903 -5.729 1.210 1.00 98.62 111 GLU A C 1
ATOM 847 O O . GLU A 1 111 ? -9.943 -6.327 2.287 1.00 98.62 111 GLU A O 1
ATOM 852 N N . TYR A 1 112 ? -8.883 -5.876 0.361 1.00 98.50 112 TYR A N 1
ATOM 853 C CA . TYR A 1 112 ? -7.747 -6.751 0.643 1.00 98.50 112 TYR A CA 1
ATOM 854 C C . TYR A 1 112 ? -7.022 -6.351 1.939 1.00 98.50 112 TYR A C 1
ATOM 856 O O . TYR A 1 112 ? -6.705 -7.196 2.778 1.00 98.50 112 TYR A O 1
ATOM 864 N N . GLN A 1 113 ? -6.800 -5.052 2.161 1.00 98.56 113 GLN A N 1
ATOM 865 C CA . GLN A 1 113 ? -6.208 -4.550 3.402 1.00 98.56 113 GLN A CA 1
ATOM 866 C C . GLN A 1 113 ? -7.076 -4.849 4.637 1.00 98.56 113 GLN A C 1
ATOM 868 O O . GLN A 1 113 ? -6.524 -5.191 5.689 1.00 98.56 113 GLN A O 1
ATOM 873 N N . GLU A 1 114 ? -8.403 -4.728 4.535 1.00 98.44 114 GLU A N 1
ATOM 874 C CA . GLU A 1 114 ? -9.326 -5.073 5.623 1.00 98.44 114 GLU A CA 1
ATOM 875 C C . GLU A 1 114 ? -9.279 -6.564 5.950 1.00 98.44 114 GLU A C 1
ATOM 877 O O . GLU A 1 114 ? -9.259 -6.924 7.127 1.00 98.44 114 GLU A O 1
ATOM 882 N N . GLN A 1 115 ? -9.194 -7.433 4.940 1.00 98.12 115 GLN A N 1
ATOM 883 C CA . GLN A 1 115 ? -9.058 -8.876 5.146 1.00 98.12 115 GLN A CA 1
ATOM 884 C C . GLN A 1 115 ? -7.785 -9.208 5.940 1.00 98.12 115 GLN A C 1
ATOM 886 O O . GLN A 1 115 ? -7.837 -9.980 6.901 1.00 98.12 115 GLN A O 1
ATOM 891 N N . LEU A 1 116 ? -6.656 -8.567 5.616 1.00 96.75 116 LEU A N 1
ATOM 892 C CA . LEU A 1 116 ? -5.405 -8.739 6.365 1.00 96.75 116 LEU A CA 1
ATOM 893 C C . LEU A 1 116 ? -5.514 -8.242 7.811 1.00 96.75 116 LEU A C 1
ATOM 895 O O . LEU A 1 116 ? -5.051 -8.909 8.736 1.00 96.75 116 LEU A O 1
ATOM 899 N N . LEU A 1 117 ? -6.138 -7.081 8.022 1.00 96.88 117 LEU A N 1
ATOM 900 C CA . LEU A 1 117 ? -6.357 -6.530 9.361 1.00 96.88 117 LEU A CA 1
ATOM 901 C C . LEU A 1 117 ? -7.273 -7.426 10.198 1.00 96.88 117 LEU A C 1
ATOM 903 O O . LEU A 1 117 ? -7.010 -7.622 11.385 1.00 96.88 117 LEU A O 1
ATOM 907 N N . ALA A 1 118 ? -8.331 -7.971 9.600 1.00 96.75 118 ALA A N 1
ATOM 908 C CA . ALA A 1 118 ? -9.237 -8.902 10.260 1.00 96.75 118 ALA A CA 1
ATOM 909 C C . ALA A 1 118 ? -8.507 -10.191 10.665 1.00 96.75 118 ALA A C 1
ATOM 911 O O . ALA A 1 118 ? -8.591 -10.593 11.826 1.00 96.75 118 ALA A O 1
ATOM 912 N N . GLY A 1 119 ? -7.727 -10.779 9.751 1.00 95.31 119 GLY A N 1
ATOM 913 C CA . GLY A 1 119 ? -6.919 -11.968 10.029 1.00 95.31 119 GLY A CA 1
ATOM 914 C C . GLY A 1 119 ? -5.902 -11.740 11.148 1.00 95.31 119 GLY A C 1
ATOM 915 O O . GLY A 1 119 ? -5.835 -12.520 12.094 1.00 95.31 119 GLY A O 1
ATOM 916 N N . ALA A 1 120 ? -5.172 -10.623 11.114 1.00 92.25 120 ALA A N 1
ATOM 917 C CA . ALA A 1 120 ? -4.205 -10.282 12.157 1.00 92.25 120 ALA A CA 1
ATOM 918 C C . ALA A 1 120 ? -4.861 -10.109 13.534 1.00 92.25 120 ALA A C 1
ATOM 920 O O . ALA A 1 120 ? -4.343 -10.590 14.540 1.00 92.25 120 ALA A O 1
ATOM 921 N N . ARG A 1 121 ? -6.035 -9.469 13.588 1.00 92.44 121 ARG A N 1
ATOM 922 C CA . ARG A 1 121 ? -6.806 -9.311 14.829 1.00 92.44 121 ARG A CA 1
ATOM 923 C C . ARG A 1 121 ? -7.329 -10.641 15.366 1.00 92.44 121 ARG A C 1
ATOM 925 O O . ARG A 1 121 ? -7.418 -10.781 16.582 1.00 92.44 121 ARG A O 1
ATOM 932 N N . ALA A 1 122 ? -7.693 -11.584 14.498 1.00 89.81 122 ALA A N 1
ATOM 933 C CA . ALA A 1 122 ? -8.115 -12.920 14.913 1.00 89.81 122 ALA A CA 1
ATOM 934 C C . ALA A 1 122 ? -6.951 -13.680 15.567 1.00 89.81 122 ALA A C 1
ATOM 936 O O . ALA A 1 122 ? -7.085 -14.121 16.705 1.00 89.81 122 ALA A O 1
ATOM 937 N N . VAL A 1 123 ? -5.778 -13.694 14.924 1.00 85.44 123 VAL A N 1
ATOM 938 C CA . VAL A 1 123 ? -4.568 -14.329 15.476 1.00 85.44 123 VAL A CA 1
ATOM 939 C C . VAL A 1 123 ? -4.170 -13.708 16.819 1.00 85.44 123 VAL A C 1
ATOM 941 O O . VAL A 1 12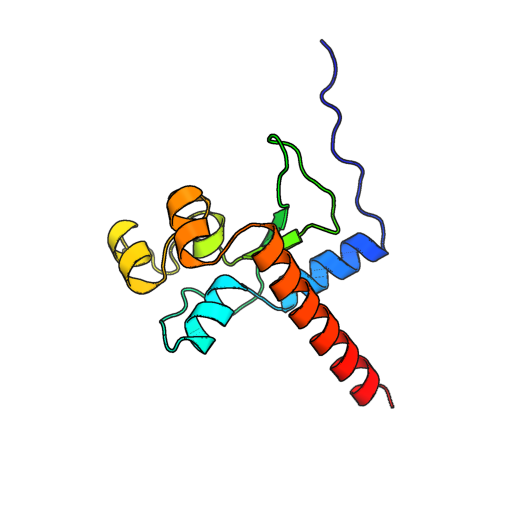3 ? -3.899 -14.424 17.777 1.00 85.44 123 VAL A O 1
ATOM 944 N N . MET A 1 124 ? -4.189 -12.374 16.938 1.00 81.31 124 MET A N 1
ATOM 945 C CA . MET A 1 124 ? -3.875 -11.706 18.210 1.00 81.31 124 MET A CA 1
ATOM 946 C C . MET A 1 124 ? -4.852 -12.072 19.336 1.00 81.31 124 MET A C 1
ATOM 948 O O . MET A 1 124 ? -4.450 -12.090 20.495 1.00 81.31 124 MET A O 1
ATOM 952 N N . ARG A 1 125 ? -6.124 -12.353 19.020 1.00 81.00 125 ARG A N 1
ATOM 953 C CA . ARG A 1 125 ? -7.112 -12.798 20.015 1.00 81.00 125 ARG A CA 1
ATOM 954 C C . ARG A 1 125 ? -6.851 -14.225 20.480 1.00 81.00 125 ARG A C 1
ATOM 956 O O . ARG A 1 125 ? -7.030 -14.487 21.659 1.00 81.00 125 ARG A O 1
ATOM 963 N N . GLU A 1 126 ? -6.433 -15.115 19.584 1.00 76.38 126 GLU A N 1
ATOM 964 C CA . GLU A 1 126 ? -6.133 -16.516 19.912 1.00 76.38 126 GLU A CA 1
ATOM 965 C C . GLU A 1 126 ? -4.872 -16.662 20.773 1.00 76.38 126 GLU A C 1
ATOM 967 O O . GLU A 1 126 ? -4.837 -17.498 21.665 1.00 76.38 126 GLU A O 1
ATOM 972 N N . VAL A 1 127 ? -3.856 -15.824 20.545 1.00 71.81 127 VAL A N 1
ATOM 973 C CA . VAL A 1 127 ? -2.590 -15.843 21.306 1.00 71.81 127 VAL A CA 1
ATOM 974 C C . VAL A 1 127 ? -2.717 -15.177 22.687 1.00 71.81 127 VAL A C 1
ATOM 976 O O . VAL A 1 127 ? -1.863 -15.368 23.547 1.00 71.81 127 VAL A O 1
ATOM 979 N N . ALA A 1 128 ? -3.766 -14.383 22.912 1.00 67.12 128 ALA A N 1
ATOM 980 C CA . ALA A 1 128 ? -4.009 -13.681 24.174 1.00 67.12 128 ALA A CA 1
ATOM 981 C C . ALA A 1 128 ? -4.813 -14.502 25.209 1.00 67.12 128 ALA A C 1
ATOM 983 O O . ALA A 1 128 ? -5.219 -13.940 26.230 1.00 67.12 128 ALA A O 1
ATOM 984 N N . VAL A 1 129 ? -5.061 -15.789 24.936 1.00 49.31 129 VAL A N 1
ATOM 985 C CA . VAL A 1 129 ? -5.716 -16.767 25.829 1.00 49.31 129 VAL A CA 1
ATOM 986 C C . VAL A 1 129 ? -4.660 -17.654 26.475 1.00 49.31 129 VAL A C 1
ATOM 988 O O . VAL A 1 129 ? -4.799 -17.916 27.690 1.00 49.31 129 VAL A O 1
#